Protein AF-A0A0G0RRX9-F1 (afdb_monomer_lite)

pLDDT: mean 74.3, std 15.38, range [41.19, 89.69]

Sequence (52 aa):
MYMKNIQKELVLFERFYIRRCYDEKTETWYFSVIDIIAALIEQADFKCAQSY

Foldseek 3Di:
DDDPCFPWDWDDDPNFTKTWTQDPVVRDIDTDPLRVVCVVVVDPDPPPPPDD

Secondary structure (DSSP, 8-state):
------EEEEEEETTEEEEEEEETTTTEEEE-HHHHHHHHTT-S-GGGS---

Structure (mmCIF, N/CA/C/O backbone):
data_AF-A0A0G0RRX9-F1
#
_entry.id   AF-A0A0G0RRX9-F1
#
loop_
_atom_site.group_PDB
_atom_site.id
_atom_site.type_symbol
_atom_site.label_atom_id
_atom_site.label_alt_id
_atom_site.label_comp_id
_atom_site.label_asym_id
_atom_site.label_entity_id
_atom_site.label_seq_id
_atom_site.pdbx_PDB_ins_code
_atom_site.Cartn_x
_atom_site.Cartn_y
_atom_site.Cartn_z
_atom_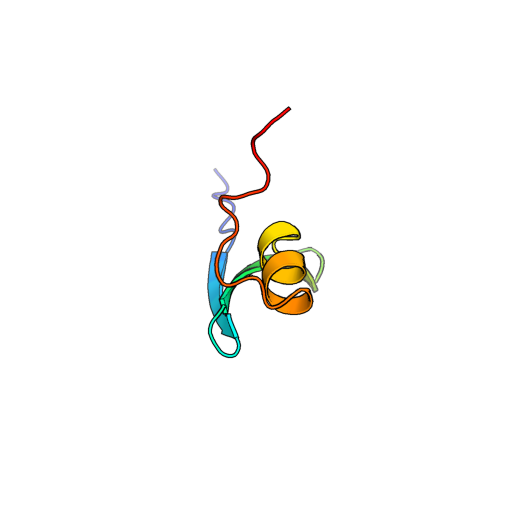site.occupancy
_atom_site.B_iso_or_equiv
_atom_site.auth_seq_id
_atom_site.auth_comp_id
_atom_site.auth_asym_id
_atom_site.auth_atom_id
_atom_site.pdbx_PDB_model_num
ATOM 1 N N . MET A 1 1 ? -14.932 21.181 16.189 1.00 42.12 1 MET A N 1
ATOM 2 C CA . MET A 1 1 ? -14.124 21.202 14.950 1.00 42.12 1 MET A CA 1
ATOM 3 C C . MET A 1 1 ? -13.172 20.010 15.011 1.00 42.12 1 MET A C 1
ATOM 5 O O . MET A 1 1 ? -12.172 20.089 15.703 1.00 42.12 1 MET A O 1
ATOM 9 N N . TYR A 1 2 ? -13.536 18.860 14.434 1.00 41.19 2 TYR A N 1
ATOM 10 C CA . TYR A 1 2 ? -12.703 17.650 14.509 1.00 41.19 2 TYR A CA 1
ATOM 11 C C . TYR A 1 2 ? -11.646 17.686 13.397 1.00 41.19 2 TYR A C 1
ATOM 13 O O . TYR A 1 2 ? -11.968 17.462 12.232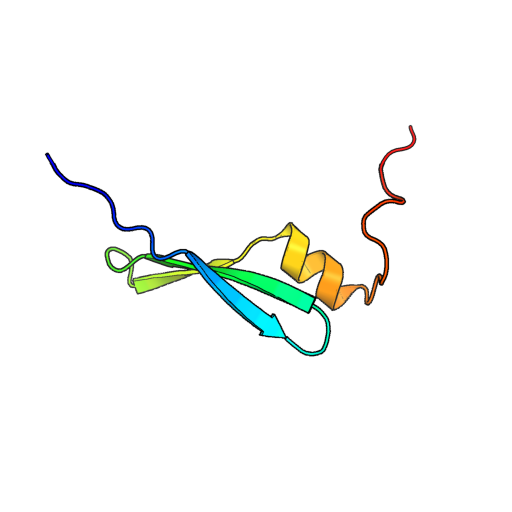 1.00 41.19 2 TYR A O 1
ATOM 21 N N . MET A 1 3 ? -10.389 17.976 13.745 1.00 53.38 3 MET A N 1
ATOM 22 C CA . MET A 1 3 ? -9.250 17.723 12.858 1.00 53.38 3 MET A CA 1
ATOM 23 C C . MET A 1 3 ? -9.066 16.208 12.745 1.00 53.38 3 MET A C 1
ATOM 25 O O . MET A 1 3 ? -8.723 15.536 13.715 1.00 53.38 3 MET A O 1
ATOM 29 N N . LYS A 1 4 ? -9.336 15.662 11.558 1.00 56.97 4 LYS A N 1
ATOM 30 C CA . LYS A 1 4 ? -9.072 14.261 11.224 1.00 56.97 4 LYS A CA 1
ATOM 31 C C . LYS A 1 4 ? -7.547 14.101 11.127 1.00 56.97 4 LYS A C 1
ATOM 33 O O . LYS A 1 4 ? -6.961 14.454 10.108 1.00 56.97 4 LYS A O 1
ATOM 38 N N . ASN A 1 5 ? -6.907 13.636 12.201 1.00 57.16 5 ASN A N 1
ATOM 39 C CA . ASN A 1 5 ? -5.486 13.276 12.206 1.00 57.16 5 ASN A CA 1
ATOM 40 C C . ASN A 1 5 ? -5.309 11.967 11.432 1.00 57.16 5 ASN A C 1
ATOM 42 O O . ASN A 1 5 ? -5.251 10.882 11.991 1.00 57.16 5 ASN A O 1
ATOM 46 N N . ILE A 1 6 ? -5.292 12.078 10.108 1.00 59.94 6 ILE A N 1
ATOM 47 C CA . ILE A 1 6 ? -4.893 10.997 9.211 1.00 59.94 6 ILE A CA 1
ATOM 48 C C . ILE A 1 6 ? -3.372 10.902 9.357 1.00 59.94 6 ILE A C 1
ATOM 50 O O . ILE A 1 6 ? -2.650 11.699 8.751 1.00 59.94 6 ILE A O 1
ATOM 54 N N . GLN A 1 7 ? -2.893 10.004 10.224 1.00 63.88 7 GLN A N 1
ATOM 55 C CA . GLN A 1 7 ? -1.461 9.786 10.422 1.00 63.88 7 GLN A CA 1
ATOM 56 C C . GLN A 1 7 ? -0.882 9.141 9.162 1.00 63.88 7 GLN A C 1
ATOM 58 O O . GLN A 1 7 ? -0.983 7.936 8.941 1.00 63.88 7 GLN A O 1
ATOM 63 N N . LYS A 1 8 ? -0.331 9.989 8.291 1.00 70.38 8 LYS A N 1
ATOM 64 C CA . LYS A 1 8 ? 0.399 9.571 7.097 1.00 70.38 8 LYS A CA 1
ATOM 65 C C . LYS A 1 8 ? 1.818 9.238 7.514 1.00 70.38 8 LYS A C 1
ATOM 67 O O . LYS A 1 8 ? 2.597 10.133 7.835 1.00 70.38 8 LYS A O 1
ATOM 72 N N . GLU A 1 9 ? 2.136 7.958 7.490 1.00 79.69 9 GLU A N 1
ATOM 73 C CA . GLU A 1 9 ? 3.469 7.459 7.775 1.00 79.69 9 GLU A CA 1
ATOM 74 C C . GLU A 1 9 ? 4.171 7.090 6.470 1.00 79.69 9 GLU A C 1
ATOM 76 O O . GLU A 1 9 ? 3.574 6.527 5.546 1.00 79.69 9 GLU A O 1
ATOM 81 N N . LEU A 1 10 ? 5.459 7.414 6.401 1.00 81.38 10 LEU A N 1
ATOM 82 C CA . LEU A 1 10 ? 6.334 7.031 5.305 1.00 81.38 10 LEU A CA 1
ATOM 83 C C . LEU A 1 10 ? 7.291 5.960 5.825 1.00 81.38 10 LEU A C 1
ATOM 85 O O . LEU A 1 10 ? 8.071 6.226 6.737 1.00 81.38 10 LEU A O 1
ATOM 89 N N . VAL A 1 11 ? 7.227 4.761 5.252 1.00 83.75 11 VAL A N 1
ATOM 90 C CA . VAL A 1 11 ? 8.092 3.639 5.636 1.00 83.75 11 VAL A CA 1
ATOM 91 C C . VAL A 1 11 ? 9.024 3.308 4.478 1.00 83.75 11 VAL A C 1
ATOM 93 O O . VAL A 1 11 ? 8.597 3.287 3.325 1.00 83.75 11 VAL A O 1
ATOM 96 N N . LEU A 1 12 ? 10.299 3.056 4.781 1.00 81.25 12 LEU A N 1
ATOM 97 C CA . LEU A 1 12 ? 11.257 2.535 3.809 1.00 81.25 12 LEU A CA 1
ATOM 98 C C . LEU A 1 12 ? 11.115 1.010 3.745 1.00 81.25 12 LEU A C 1
ATOM 100 O O . LEU A 1 12 ? 11.376 0.320 4.729 1.00 81.25 12 LEU A O 1
ATOM 104 N N . PHE A 1 13 ? 10.698 0.499 2.593 1.00 80.06 13 PHE A N 1
ATOM 105 C CA . PHE A 1 13 ? 10.639 -0.922 2.283 1.00 80.06 13 PHE A CA 1
ATOM 106 C C . PHE A 1 13 ? 11.676 -1.227 1.204 1.00 80.06 13 PHE A C 1
ATOM 108 O O . PHE A 1 13 ? 11.546 -0.782 0.066 1.00 80.06 13 PHE A O 1
ATOM 115 N N . GLU A 1 14 ? 12.736 -1.938 1.584 1.00 78.06 14 GLU A N 1
ATOM 116 C CA . GLU A 1 14 ? 13.934 -2.151 0.764 1.00 78.06 14 GLU A CA 1
ATOM 117 C C . GLU A 1 14 ? 14.565 -0.834 0.273 1.00 78.06 14 GLU A C 1
ATOM 119 O O . GLU A 1 14 ? 15.347 -0.216 0.996 1.00 78.06 14 GLU A O 1
ATOM 124 N N . ARG A 1 15 ? 14.223 -0.387 -0.941 1.00 78.12 15 ARG A N 1
ATOM 125 C CA . ARG A 1 15 ? 14.658 0.887 -1.545 1.00 78.12 15 ARG A CA 1
ATOM 126 C C . ARG A 1 15 ? 13.489 1.812 -1.897 1.00 78.12 15 ARG A C 1
ATOM 128 O O . ARG A 1 15 ? 13.701 2.882 -2.462 1.00 78.12 15 ARG A O 1
ATOM 135 N N . PHE A 1 16 ? 12.266 1.406 -1.566 1.00 80.88 16 PHE A N 1
ATOM 136 C CA . PHE A 1 16 ? 11.031 2.086 -1.925 1.00 80.88 16 PHE A CA 1
ATOM 137 C C . PHE A 1 16 ? 10.405 2.747 -0.703 1.00 80.88 16 PHE A C 1
ATOM 139 O O . PHE A 1 16 ? 10.236 2.136 0.351 1.00 80.88 16 PHE A O 1
ATOM 146 N N . TYR A 1 17 ? 10.033 4.015 -0.846 1.00 85.00 17 TYR A N 1
ATOM 147 C CA . TYR A 1 17 ? 9.262 4.716 0.171 1.00 85.00 17 TYR A CA 1
ATOM 148 C C . TYR A 1 17 ? 7.780 4.425 -0.039 1.00 85.00 17 TYR A C 1
ATOM 150 O O . TYR A 1 17 ? 7.200 4.838 -1.043 1.00 85.00 17 TYR A O 1
ATOM 158 N N . ILE A 1 18 ? 7.167 3.729 0.915 1.00 86.12 18 ILE A N 1
ATOM 159 C CA . ILE A 1 18 ? 5.751 3.376 0.874 1.00 86.12 18 ILE A CA 1
ATOM 160 C C . ILE A 1 18 ? 4.987 4.300 1.812 1.00 86.12 18 ILE A C 1
ATOM 162 O O . ILE A 1 18 ? 5.241 4.352 3.020 1.00 86.12 18 ILE A O 1
ATOM 166 N N . ARG A 1 19 ? 4.017 5.024 1.251 1.00 89.69 19 ARG A N 1
ATOM 167 C CA . ARG A 1 19 ? 3.059 5.808 2.031 1.00 89.69 19 ARG A CA 1
ATOM 168 C C . ARG A 1 19 ? 1.967 4.894 2.565 1.00 89.69 19 ARG A C 1
ATOM 170 O O . ARG A 1 19 ? 1.263 4.239 1.788 1.00 89.69 19 ARG A O 1
ATOM 177 N N . ARG A 1 20 ? 1.787 4.916 3.883 1.00 88.75 20 ARG A N 1
ATOM 178 C CA . ARG A 1 20 ? 0.680 4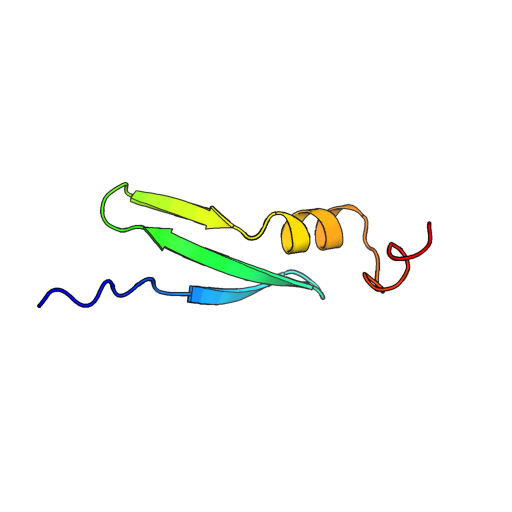.248 4.566 1.00 88.75 20 ARG A CA 1
ATOM 179 C C . ARG A 1 20 ? -0.082 5.216 5.460 1.00 88.75 20 ARG A C 1
ATOM 181 O O . ARG A 1 20 ? 0.449 6.228 5.913 1.00 88.75 20 ARG A O 1
ATOM 188 N N . CYS A 1 21 ? -1.339 4.897 5.707 1.00 87.19 21 CYS A N 1
ATOM 189 C CA . CYS A 1 21 ? -2.164 5.577 6.681 1.00 87.19 21 CYS A CA 1
ATOM 190 C C . CYS A 1 21 ? -2.898 4.541 7.512 1.00 87.19 21 CYS A C 1
ATOM 192 O O . CYS A 1 21 ? -3.524 3.635 6.962 1.00 87.19 21 CYS A O 1
ATOM 194 N N . TYR A 1 22 ? -2.863 4.723 8.823 1.00 87.81 22 TYR A N 1
ATOM 195 C CA . TYR A 1 22 ? -3.731 3.986 9.720 1.00 87.81 22 TYR A CA 1
ATOM 196 C C . TYR A 1 22 ? -5.037 4.757 9.921 1.00 87.81 22 TYR A C 1
ATOM 198 O O . TYR A 1 22 ? -5.014 5.951 10.229 1.00 87.81 22 TYR A O 1
ATOM 206 N N . ASP A 1 23 ? -6.173 4.098 9.703 1.00 87.06 23 ASP A N 1
ATOM 207 C CA . ASP A 1 23 ? -7.478 4.638 10.074 1.00 87.06 23 ASP A CA 1
ATOM 208 C C . ASP A 1 23 ? -7.937 3.978 11.376 1.00 87.06 23 ASP A C 1
ATOM 210 O O . ASP A 1 23 ? -8.394 2.838 11.387 1.00 87.06 23 ASP A O 1
ATOM 214 N N . GLU A 1 24 ? -7.832 4.721 12.479 1.00 86.00 24 GLU A N 1
ATOM 215 C CA . GLU A 1 24 ? -8.197 4.241 13.820 1.00 86.00 24 GLU A CA 1
ATOM 216 C C . GLU A 1 24 ? -9.686 3.883 13.949 1.00 86.00 24 GLU A C 1
ATOM 218 O O . GLU A 1 24 ? -10.062 3.114 14.825 1.00 86.00 24 GLU A O 1
ATOM 223 N N . LYS A 1 25 ? -10.557 4.440 13.096 1.00 87.44 25 LYS A N 1
ATOM 224 C CA . LYS A 1 25 ? -12.010 4.220 13.188 1.00 87.44 25 LYS A CA 1
ATOM 225 C C . LYS A 1 25 ? -12.433 2.866 12.642 1.00 87.44 25 LYS A C 1
ATOM 227 O O . LYS A 1 25 ? -13.434 2.316 13.087 1.00 87.44 25 LYS A O 1
ATOM 232 N N . THR A 1 26 ? -11.722 2.396 11.628 1.00 89.44 26 THR A N 1
ATOM 233 C CA . THR A 1 26 ? -11.993 1.133 10.937 1.00 89.44 26 THR A CA 1
ATOM 234 C C . THR A 1 26 ? -10.921 0.086 11.217 1.00 89.44 26 THR A C 1
ATOM 236 O O . THR A 1 26 ? -10.971 -0.990 10.629 1.00 89.44 26 THR A O 1
ATOM 239 N N . GLU A 1 27 ? -9.941 0.410 12.070 1.00 89.12 27 GLU A N 1
ATOM 240 C CA . GLU A 1 27 ? -8.761 -0.412 12.381 1.00 89.12 27 GLU A CA 1
ATOM 241 C C . GLU A 1 27 ? -8.081 -0.956 11.114 1.00 89.12 27 GLU A C 1
ATOM 243 O O . GLU A 1 27 ? -7.556 -2.068 11.067 1.00 89.12 27 GLU A O 1
ATOM 248 N N . THR A 1 28 ? -8.120 -0.158 10.044 1.00 86.69 28 THR A N 1
ATOM 249 C CA . THR A 1 28 ? -7.715 -0.573 8.702 1.00 86.69 28 THR A CA 1
ATOM 250 C C . THR A 1 28 ? -6.475 0.192 8.265 1.00 86.69 28 THR A C 1
ATOM 252 O O . THR A 1 28 ? -6.360 1.409 8.437 1.00 86.69 28 THR A O 1
ATOM 255 N N . TRP A 1 29 ? -5.546 -0.533 7.645 1.00 88.56 29 TRP A N 1
ATOM 256 C CA . TRP A 1 29 ? -4.368 0.040 7.008 1.00 88.56 29 TRP A CA 1
ATOM 257 C C . TRP A 1 29 ? -4.648 0.368 5.546 1.00 88.56 29 TRP A C 1
ATOM 259 O O . TRP A 1 29 ? -5.042 -0.494 4.762 1.00 88.56 29 TRP A O 1
ATOM 269 N N . TYR A 1 30 ? -4.380 1.612 5.169 1.00 87.88 30 TYR A N 1
ATOM 270 C CA . TYR A 1 30 ? -4.433 2.074 3.790 1.00 87.88 30 TYR A CA 1
ATOM 271 C C . TYR A 1 30 ? -3.020 2.287 3.271 1.00 87.88 30 TYR A C 1
ATOM 273 O O . TYR A 1 30 ? -2.197 2.926 3.926 1.00 87.88 30 TYR A O 1
ATOM 281 N N . PHE A 1 31 ? -2.755 1.801 2.066 1.00 88.88 31 PHE A N 1
ATOM 282 C CA . PHE A 1 31 ? -1.466 1.943 1.402 1.00 88.88 31 PHE A CA 1
ATOM 283 C C . PHE A 1 31 ? -1.633 2.670 0.072 1.00 88.88 31 PHE A C 1
ATOM 285 O O . PHE A 1 31 ? -2.671 2.570 -0.587 1.00 88.88 31 PHE A O 1
ATOM 292 N N . SER A 1 32 ? -0.599 3.399 -0.340 1.00 87.38 32 SER A N 1
ATOM 293 C CA . SER A 1 32 ? -0.543 3.961 -1.686 1.00 87.38 32 SER A CA 1
ATOM 294 C C . SER A 1 32 ? -0.383 2.842 -2.713 1.00 87.38 32 SER A C 1
ATOM 296 O O . SER A 1 32 ? 0.646 2.170 -2.759 1.00 87.38 32 SER A O 1
ATOM 298 N N . VAL A 1 33 ? -1.390 2.676 -3.572 1.00 88.12 33 VAL A N 1
ATOM 299 C CA . VAL A 1 33 ? -1.385 1.680 -4.656 1.00 88.12 33 VAL A CA 1
ATOM 300 C C . VAL A 1 33 ? -0.194 1.888 -5.596 1.00 88.12 33 VAL A C 1
ATOM 302 O O . VAL A 1 33 ? 0.444 0.924 -5.998 1.00 88.12 33 VAL A O 1
ATOM 305 N N . ILE A 1 34 ? 0.150 3.144 -5.890 1.00 84.81 34 ILE A N 1
ATOM 306 C CA . ILE A 1 34 ? 1.279 3.489 -6.762 1.00 84.81 34 ILE A CA 1
ATOM 307 C C . ILE A 1 34 ? 2.602 3.007 -6.156 1.00 84.81 34 ILE A C 1
ATOM 309 O O . ILE A 1 34 ? 3.422 2.434 -6.866 1.00 84.81 34 ILE A O 1
ATOM 313 N N . ASP A 1 35 ? 2.789 3.203 -4.848 1.00 83.75 35 ASP A N 1
ATOM 314 C CA . ASP A 1 35 ? 4.047 2.868 -4.173 1.00 83.75 35 ASP A CA 1
ATOM 315 C C . ASP A 1 35 ? 4.206 1.340 -4.061 1.00 83.75 35 ASP A C 1
ATOM 317 O O . ASP A 1 35 ? 5.302 0.821 -4.255 1.00 83.75 35 ASP A O 1
ATOM 321 N N . ILE A 1 36 ? 3.105 0.609 -3.822 1.00 86.62 36 ILE A N 1
ATOM 322 C CA . ILE A 1 36 ? 3.100 -0.863 -3.826 1.00 86.62 36 ILE A CA 1
ATOM 323 C C . ILE A 1 36 ? 3.419 -1.402 -5.219 1.00 86.62 36 ILE A C 1
ATOM 325 O O . ILE A 1 36 ? 4.269 -2.277 -5.349 1.00 86.62 36 ILE A O 1
ATOM 329 N N . ILE A 1 37 ? 2.762 -0.888 -6.261 1.00 85.75 37 ILE A N 1
ATOM 330 C CA . ILE A 1 37 ? 3.012 -1.344 -7.632 1.00 85.75 37 ILE A CA 1
ATOM 331 C C . ILE A 1 37 ? 4.469 -1.065 -8.020 1.00 85.75 37 ILE A C 1
ATOM 333 O O . ILE A 1 37 ? 5.114 -1.954 -8.560 1.00 85.75 37 ILE A O 1
ATOM 337 N N . ALA A 1 38 ? 5.010 0.112 -7.684 1.00 83.06 38 ALA A N 1
ATOM 338 C CA . ALA A 1 38 ? 6.408 0.456 -7.949 1.00 83.06 38 ALA A CA 1
ATOM 339 C C . ALA A 1 38 ? 7.396 -0.497 -7.253 1.00 83.06 38 ALA A C 1
ATOM 341 O O . ALA A 1 38 ? 8.370 -0.918 -7.875 1.00 83.06 38 ALA A O 1
ATOM 342 N N . ALA A 1 39 ? 7.119 -0.872 -5.999 1.00 84.62 39 ALA A N 1
ATOM 343 C CA . ALA A 1 39 ? 7.924 -1.843 -5.265 1.00 84.62 39 ALA A CA 1
ATOM 344 C C . ALA A 1 39 ? 7.827 -3.255 -5.871 1.00 84.62 39 ALA A C 1
ATOM 346 O O . ALA A 1 39 ? 8.840 -3.931 -6.008 1.00 84.62 39 ALA A O 1
ATOM 347 N N . LEU A 1 40 ? 6.627 -3.692 -6.275 1.00 86.50 40 LEU A N 1
ATOM 348 C CA . LEU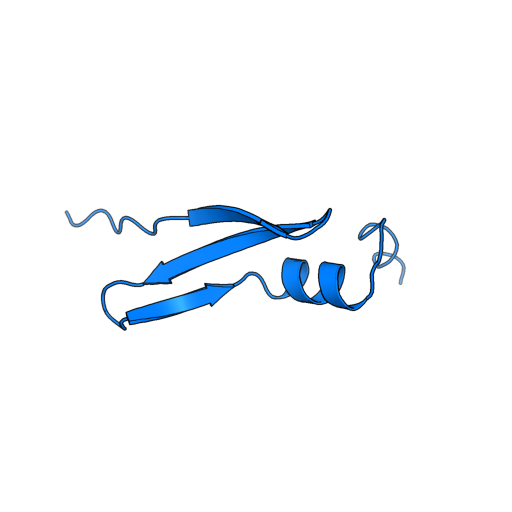 A 1 40 ? 6.398 -5.034 -6.829 1.00 86.50 40 LEU A CA 1
ATOM 349 C C . LEU A 1 40 ? 7.011 -5.245 -8.215 1.00 86.50 40 LEU A C 1
ATOM 351 O O . LEU A 1 40 ? 7.375 -6.368 -8.550 1.00 86.50 40 LEU A O 1
ATOM 355 N N . ILE A 1 41 ? 7.093 -4.196 -9.031 1.00 83.94 41 ILE A N 1
ATOM 356 C CA . ILE A 1 41 ? 7.687 -4.272 -10.374 1.00 83.94 41 ILE A CA 1
ATOM 357 C C . ILE A 1 41 ? 9.191 -3.959 -10.374 1.00 83.94 41 ILE A C 1
ATOM 359 O O . ILE A 1 41 ? 9.782 -3.877 -11.448 1.00 83.94 41 ILE A O 1
ATOM 363 N N . GLU A 1 42 ? 9.785 -3.722 -9.196 1.00 69.44 42 GLU A N 1
ATOM 364 C CA . GLU A 1 42 ? 11.180 -3.296 -9.009 1.00 69.44 42 GLU A CA 1
ATOM 365 C C . GLU A 1 42 ? 11.602 -2.139 -9.942 1.00 69.44 42 GLU A C 1
ATOM 367 O O . GLU A 1 42 ? 12.777 -1.989 -10.293 1.00 69.44 42 GLU A O 1
ATOM 372 N N . GLN A 1 43 ? 10.658 -1.285 -10.368 1.00 60.97 43 GLN A N 1
ATOM 373 C CA . GLN A 1 43 ? 10.992 -0.161 -11.242 1.00 60.97 43 GLN A CA 1
ATOM 374 C C . GLN A 1 43 ? 11.706 0.906 -10.425 1.00 60.97 43 GLN A C 1
ATOM 376 O O . GLN A 1 43 ? 11.086 1.637 -9.655 1.00 60.97 43 GLN A O 1
ATOM 381 N N . ALA A 1 44 ? 13.004 1.062 -10.679 1.00 58.06 44 ALA A N 1
ATOM 382 C CA . ALA A 1 44 ? 13.782 2.199 -10.196 1.00 58.06 44 ALA A CA 1
ATOM 383 C C . ALA A 1 44 ? 13.192 3.556 -10.644 1.00 58.06 44 ALA A C 1
ATOM 385 O O . ALA A 1 44 ? 13.353 4.554 -9.947 1.00 58.06 44 ALA A O 1
ATOM 386 N N . ASP A 1 45 ? 12.454 3.590 -11.763 1.00 54.91 45 ASP A N 1
ATOM 387 C CA . ASP A 1 45 ? 11.918 4.811 -12.363 1.00 54.91 45 ASP A CA 1
ATOM 388 C C . ASP A 1 45 ? 10.419 4.701 -12.692 1.00 54.91 45 ASP A C 1
ATOM 390 O O . ASP A 1 45 ? 10.010 4.103 -13.687 1.00 54.91 45 ASP A O 1
ATOM 394 N N . PHE A 1 46 ? 9.587 5.365 -11.883 1.00 56.00 46 PHE A N 1
ATOM 395 C CA . PHE A 1 46 ? 8.152 5.586 -12.137 1.00 56.00 46 PHE A CA 1
ATOM 396 C C . PHE A 1 46 ? 7.891 6.556 -13.314 1.00 56.00 46 PHE A C 1
ATOM 398 O O . PHE A 1 46 ? 6.774 6.659 -13.818 1.00 56.00 46 PHE A O 1
ATOM 405 N N . LYS A 1 47 ? 8.911 7.289 -13.782 1.00 56.59 47 LYS A N 1
ATOM 406 C CA . LYS A 1 47 ? 8.748 8.381 -14.761 1.00 56.59 47 LYS A CA 1
ATOM 407 C C . LYS A 1 47 ? 8.494 7.940 -16.208 1.00 56.59 47 LYS A C 1
ATOM 409 O O . LYS A 1 47 ? 8.140 8.787 -17.021 1.00 56.59 47 LYS A O 1
ATOM 414 N N . CYS A 1 48 ? 8.615 6.657 -16.542 1.00 50.81 48 CYS A N 1
ATOM 415 C CA . CYS A 1 48 ? 8.477 6.187 -17.928 1.00 50.81 48 CYS A CA 1
ATOM 416 C C . 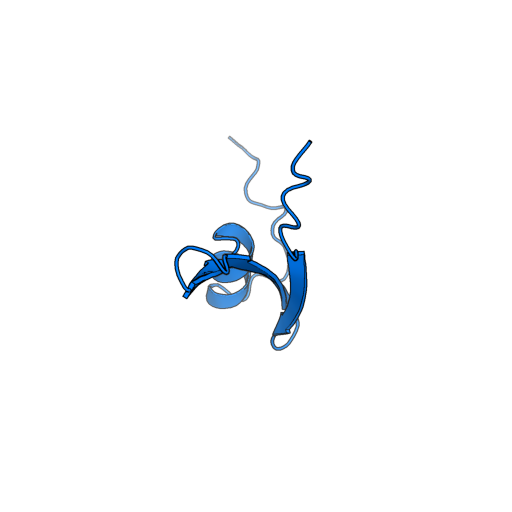CYS A 1 48 ? 7.045 5.807 -18.350 1.00 50.81 48 CYS A C 1
ATOM 418 O O . CYS A 1 48 ? 6.864 5.296 -19.450 1.00 50.81 48 CYS A O 1
ATOM 420 N N . ALA A 1 49 ? 6.022 6.059 -17.526 1.00 48.50 49 ALA A N 1
ATOM 421 C CA . ALA A 1 49 ? 4.625 5.736 -17.854 1.00 48.50 49 ALA A CA 1
ATOM 422 C C . ALA A 1 49 ? 3.772 6.973 -18.208 1.00 48.50 49 ALA A C 1
ATOM 424 O O . ALA A 1 49 ? 2.563 6.981 -17.989 1.00 48.50 49 ALA A O 1
ATOM 425 N N . GLN A 1 50 ? 4.390 8.030 -18.742 1.00 51.00 50 GLN A N 1
ATOM 426 C CA . GLN A 1 50 ? 3.685 9.208 -19.256 1.00 51.00 50 GLN A CA 1
ATOM 427 C C . GLN A 1 50 ? 4.099 9.484 -20.707 1.00 51.00 50 GLN A C 1
ATOM 429 O O . GLN A 1 50 ? 4.707 10.500 -21.025 1.00 51.00 50 GLN A O 1
ATOM 434 N N . SER A 1 51 ? 3.810 8.544 -21.601 1.00 49.81 51 SER A N 1
ATOM 435 C CA . SER A 1 51 ? 3.827 8.818 -23.036 1.00 49.81 51 SER A CA 1
ATOM 436 C C . SER A 1 51 ? 2.781 7.947 -23.709 1.00 49.81 51 SER A C 1
ATOM 438 O O . SER A 1 51 ? 3.026 6.764 -23.906 1.00 49.81 51 SER A O 1
ATOM 440 N N . TYR A 1 52 ? 1.604 8.529 -23.938 1.00 49.12 52 TYR A N 1
ATOM 441 C CA . TYR A 1 52 ? 0.705 8.312 -25.074 1.00 49.12 52 TYR A CA 1
ATOM 442 C C . TYR A 1 52 ? -0.314 9.453 -25.106 1.00 49.12 52 TYR A C 1
ATOM 444 O O . TYR A 1 52 ? -0.755 9.873 -24.010 1.00 49.12 52 TYR A O 1
#

Ra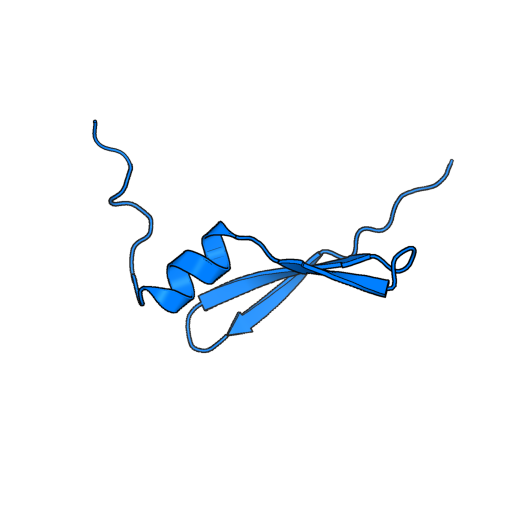dius of gyration: 14.15 Å; chains: 1; bounding box: 29×26×40 Å